Protein AF-A0A291P5M5-F1 (afdb_monomer)

Solvent-accessible surface area (backbone atoms only — not comparable to full-atom values): 8908 Å² total; per-residue (Å²): 121,66,69,64,53,51,53,52,51,51,52,51,51,50,51,52,51,50,51,52,52,51,52,50,51,52,51,53,52,54,52,47,52,54,51,52,51,53,51,52,53,50,48,55,53,48,54,50,51,52,49,53,52,50,51,59,46,49,58,48,50,55,52,48,50,55,52,51,52,49,50,52,50,52,54,54,50,52,52,48,50,51,52,53,51,52,56,50,56,65,68,58,72,82,69,77,78,84,81,73,83,82,87,75,93,73,96,69,92,68,74,79,72,70,80,79,72,72,75,54,78,82,76,26,94,82,27,90,64,59,86,62,74,88,82,76,80,83,81,80,78,86,86,127

Foldseek 3Di:
DVVVVVVVVVVVVVVVVCVVVVVVVVVVVVVVVVVVVVVVVVVVVVVVVVVVVVVVVVVVVVVVVVVVVVVVVVVVVVVVVVVVVVVVVVVPPPDDPPDDDDPDDDDDPPPPPDPDDLPPVCDHCPHPCNPPDPDDDDDDDDDD

Mean predicted aligned error: 20.29 Å

Radius of gyration: 45.56 Å; Cα contacts (8 Å, |Δi|>4): 8; chains: 1; bounding box: 76×46×141 Å

InterPro domains:
  IPR009386 Z-ring associated protein G-like [PF06295] (13-127)
  IPR009386 Z-ring associated protein G-like [PTHR39579] (6-128)

Sequence (144 aa):
MEESNINWVLAAACLLAGVGIGALGYHLLNAGARNAQKLRQRLAERDRQLTELRDGIGDRIERLDGLADSLARDGQALQRELADASADLGKGRSRRPELTPTSEAGKEEDEVAAPRDYADGNRGTLSEDFGLKSGETAPQPPRY

Structure (mmCIF, N/CA/C/O backbone):
data_AF-A0A291P5M5-F1
#
_entry.id   AF-A0A291P5M5-F1
#
loop_
_atom_site.group_PDB
_atom_site.id
_atom_site.type_symbol
_atom_site.label_atom_id
_atom_site.label_alt_id
_atom_site.label_comp_id
_atom_site.label_asym_id
_atom_site.label_entity_id
_atom_site.label_seq_id
_atom_site.pdbx_PDB_ins_code
_atom_site.Cartn_x
_atom_site.Cartn_y
_atom_site.Cartn_z
_atom_site.occupancy
_atom_site.B_iso_or_equiv
_atom_site.auth_seq_id
_atom_site.auth_comp_id
_atom_site.auth_asym_id
_atom_si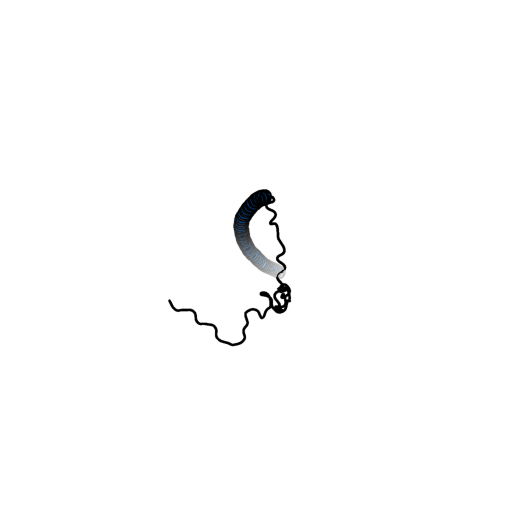te.auth_atom_id
_atom_site.pdbx_PDB_model_num
ATOM 1 N N . MET A 1 1 ? 43.866 3.424 -61.741 1.00 57.31 1 MET A N 1
ATOM 2 C CA . MET A 1 1 ? 43.499 2.214 -60.965 1.00 57.31 1 MET A CA 1
ATOM 3 C C . MET A 1 1 ? 43.321 2.486 -59.469 1.00 57.31 1 MET A C 1
ATOM 5 O O . MET A 1 1 ? 42.668 1.687 -58.816 1.00 57.31 1 MET A O 1
ATOM 9 N N . GLU A 1 2 ? 43.817 3.599 -58.916 1.00 64.69 2 GLU A N 1
ATOM 10 C CA . GLU A 1 2 ? 43.713 3.891 -57.473 1.00 64.69 2 GLU A CA 1
ATOM 11 C C . GLU A 1 2 ? 42.310 4.344 -57.016 1.00 64.69 2 GLU A C 1
ATOM 13 O O . GLU A 1 2 ? 41.859 3.951 -55.942 1.00 64.69 2 GLU A O 1
ATOM 18 N N . GLU A 1 3 ? 41.565 5.073 -57.855 1.00 71.88 3 GLU A N 1
ATOM 19 C CA . GLU A 1 3 ? 40.216 5.575 -57.524 1.00 71.88 3 GLU A CA 1
ATOM 20 C C . GLU A 1 3 ? 39.185 4.456 -57.282 1.00 71.88 3 GLU A C 1
ATOM 22 O O . GLU A 1 3 ? 38.347 4.552 -56.384 1.00 71.88 3 GLU A O 1
ATOM 27 N N . SER A 1 4 ? 39.276 3.350 -58.031 1.00 81.50 4 SER A N 1
ATOM 28 C CA . SER A 1 4 ? 38.386 2.190 -57.866 1.00 81.50 4 SER A CA 1
ATOM 29 C C . SER A 1 4 ? 38.610 1.470 -56.534 1.00 81.50 4 SER A C 1
ATOM 31 O O . SER A 1 4 ? 37.657 0.972 -55.935 1.00 81.50 4 SER A O 1
ATOM 33 N N . ASN A 1 5 ? 39.856 1.423 -56.059 1.00 85.19 5 ASN A N 1
ATOM 34 C CA . ASN A 1 5 ? 40.196 0.793 -54.786 1.00 85.19 5 ASN A CA 1
ATOM 35 C C . ASN A 1 5 ? 39.693 1.643 -53.616 1.00 85.19 5 ASN A C 1
ATOM 37 O O . ASN A 1 5 ? 39.120 1.109 -52.670 1.00 85.19 5 ASN A O 1
ATOM 41 N N . ILE A 1 6 ? 39.831 2.969 -53.714 1.00 91.19 6 ILE A N 1
ATOM 42 C CA . ILE A 1 6 ? 39.316 3.910 -52.714 1.00 91.19 6 ILE A CA 1
ATOM 43 C C . ILE A 1 6 ? 37.793 3.810 -52.595 1.00 91.19 6 ILE A C 1
ATOM 45 O O . ILE A 1 6 ? 37.286 3.713 -51.481 1.00 91.19 6 ILE A O 1
ATOM 49 N N . ASN A 1 7 ? 37.060 3.764 -53.711 1.00 90.94 7 ASN A N 1
ATOM 50 C CA . ASN A 1 7 ? 35.597 3.703 -53.669 1.00 90.94 7 ASN A CA 1
ATOM 51 C C . ASN A 1 7 ? 35.079 2.389 -53.052 1.00 90.94 7 ASN A C 1
ATOM 53 O O . ASN A 1 7 ? 34.144 2.398 -52.252 1.00 90.94 7 ASN A O 1
ATOM 57 N N . TRP A 1 8 ? 35.715 1.255 -53.367 1.00 92.00 8 TRP A N 1
ATOM 58 C CA . TRP A 1 8 ? 35.338 -0.036 -52.784 1.00 92.00 8 TRP A CA 1
ATOM 59 C C . TRP A 1 8 ? 35.689 -0.131 -51.292 1.00 92.00 8 TRP A C 1
ATOM 61 O O . TRP A 1 8 ? 34.886 -0.632 -50.505 1.00 92.00 8 TRP A O 1
ATOM 71 N N . VAL A 1 9 ? 36.835 0.419 -50.875 1.00 93.25 9 VAL A N 1
ATOM 72 C CA . VAL A 1 9 ? 37.202 0.525 -49.452 1.00 93.25 9 VAL A CA 1
ATOM 73 C C . VAL A 1 9 ? 36.222 1.427 -48.700 1.00 93.25 9 VAL A C 1
ATOM 75 O O . VAL A 1 9 ? 35.797 1.075 -47.601 1.00 93.25 9 VAL A O 1
ATOM 78 N N . LEU A 1 10 ? 35.802 2.549 -49.292 1.00 93.44 10 LEU A N 1
ATOM 79 C CA . LEU A 1 10 ? 34.810 3.442 -48.691 1.00 93.44 10 LEU A CA 1
ATOM 80 C C . LEU A 1 10 ? 33.447 2.746 -48.540 1.00 93.44 10 LEU A C 1
ATOM 82 O O . LEU A 1 10 ? 32.808 2.854 -47.493 1.00 93.44 10 LEU A O 1
ATOM 86 N N . ALA A 1 11 ? 33.032 1.977 -49.553 1.00 92.94 11 ALA A N 1
ATOM 87 C CA . ALA A 1 11 ? 31.813 1.174 -49.510 1.00 92.94 11 ALA A CA 1
ATOM 88 C C . ALA A 1 11 ? 31.875 0.097 -48.413 1.00 92.94 11 ALA A C 1
ATOM 90 O O . ALA A 1 11 ? 30.930 -0.045 -47.635 1.00 92.94 11 ALA A O 1
ATOM 91 N N . ALA A 1 12 ? 33.001 -0.614 -48.294 1.00 94.06 12 ALA A N 1
ATOM 92 C CA . ALA A 1 12 ? 33.212 -1.609 -47.246 1.00 94.06 12 ALA A CA 1
ATOM 93 C C . ALA A 1 12 ? 33.223 -0.979 -45.841 1.00 94.06 12 ALA A C 1
ATOM 95 O O . ALA A 1 12 ? 32.598 -1.511 -44.923 1.00 94.06 12 ALA A O 1
ATOM 96 N N . ALA A 1 13 ? 33.868 0.180 -45.677 1.00 95.25 13 ALA A N 1
ATOM 97 C CA . ALA A 1 13 ? 33.904 0.916 -44.416 1.00 95.25 13 ALA A CA 1
ATOM 98 C C . ALA A 1 13 ? 32.514 1.424 -44.002 1.00 95.25 13 ALA A C 1
ATOM 100 O O . ALA A 1 13 ? 32.135 1.297 -42.838 1.00 95.25 13 ALA A O 1
ATOM 101 N N . CYS A 1 14 ? 31.727 1.950 -44.946 1.00 94.75 14 CYS A N 1
ATOM 102 C CA . CYS A 1 14 ? 30.363 2.410 -44.688 1.00 94.75 14 CYS A CA 1
ATOM 103 C C . CYS A 1 14 ? 29.434 1.247 -44.310 1.00 94.75 14 CYS A C 1
ATOM 105 O O . CYS A 1 14 ? 28.645 1.367 -43.373 1.00 94.75 14 CYS A O 1
ATOM 107 N N . LEU A 1 15 ? 29.578 0.094 -44.971 1.00 93.88 15 LEU A N 1
ATOM 108 C CA . LEU A 1 15 ? 28.827 -1.115 -44.637 1.00 93.88 15 LEU A CA 1
ATOM 109 C C . LEU A 1 15 ? 29.169 -1.600 -43.222 1.00 93.88 15 LEU A C 1
ATOM 111 O O . LEU A 1 15 ? 28.266 -1.839 -42.422 1.00 93.88 15 LEU A O 1
ATOM 115 N N . LEU A 1 16 ? 30.458 -1.672 -42.875 1.00 95.62 16 LEU A N 1
ATOM 116 C CA . LEU A 1 16 ? 30.910 -2.036 -41.527 1.00 95.62 16 LEU A CA 1
ATOM 117 C C . LEU A 1 16 ? 30.399 -1.062 -40.459 1.00 95.62 16 LEU A C 1
ATOM 119 O O . LEU A 1 16 ? 29.893 -1.494 -39.421 1.00 95.62 16 LEU A O 1
ATOM 123 N N . ALA A 1 17 ? 30.483 0.242 -40.725 1.00 95.44 17 ALA A N 1
ATOM 124 C CA . ALA A 1 17 ? 29.971 1.271 -39.828 1.00 95.44 17 ALA A CA 1
ATOM 125 C C . ALA A 1 17 ? 28.450 1.152 -39.646 1.00 95.44 17 ALA A C 1
ATOM 127 O O . ALA A 1 17 ? 27.959 1.200 -38.519 1.00 95.44 17 ALA A O 1
ATOM 128 N N . GLY A 1 18 ? 27.704 0.925 -40.730 1.00 95.06 18 GLY A N 1
ATOM 129 C CA . GLY A 1 18 ? 26.257 0.728 -40.697 1.00 95.06 18 GLY A CA 1
ATOM 130 C C . GLY A 1 18 ? 25.845 -0.509 -39.899 1.00 95.06 18 GLY A C 1
ATOM 131 O O . GLY A 1 18 ? 24.929 -0.431 -39.082 1.00 95.06 18 GLY A O 1
ATOM 132 N N . VAL A 1 19 ? 26.554 -1.630 -40.061 1.00 94.88 19 VAL A N 1
ATOM 133 C CA . VAL A 1 19 ? 26.310 -2.855 -39.280 1.00 94.88 19 VAL A CA 1
ATOM 134 C C . VAL A 1 19 ? 26.597 -2.622 -37.797 1.00 94.88 19 VAL A C 1
ATOM 136 O O . VAL A 1 19 ? 25.788 -3.009 -36.954 1.00 94.88 19 VAL A O 1
ATOM 139 N N . GLY A 1 20 ? 27.701 -1.946 -37.468 1.00 93.69 20 GLY A N 1
ATOM 140 C CA . GLY A 1 20 ? 28.045 -1.615 -36.084 1.00 93.69 20 GLY A CA 1
ATOM 141 C C . GLY A 1 20 ? 26.994 -0.728 -35.414 1.00 93.69 20 GLY A C 1
ATOM 142 O O . GLY A 1 20 ? 26.510 -1.048 -34.327 1.00 93.69 20 GLY A O 1
ATOM 143 N N . ILE A 1 21 ? 26.585 0.351 -36.088 1.00 94.31 21 ILE A N 1
ATOM 144 C CA . ILE A 1 21 ? 25.562 1.282 -35.592 1.00 94.31 21 ILE A CA 1
ATOM 145 C C . ILE A 1 21 ? 24.200 0.587 -35.483 1.00 94.31 21 ILE A C 1
ATOM 147 O O . ILE A 1 21 ? 23.508 0.748 -34.477 1.00 94.31 21 ILE A O 1
ATOM 151 N N . GLY A 1 22 ? 23.823 -0.222 -36.475 1.00 92.25 22 GLY A N 1
ATOM 152 C CA . GLY A 1 22 ? 22.568 -0.971 -36.476 1.00 92.25 22 GLY A CA 1
ATOM 153 C C . GLY A 1 22 ? 22.487 -1.985 -35.333 1.00 92.25 22 GLY A C 1
ATOM 154 O O . GLY A 1 22 ? 21.476 -2.045 -34.630 1.00 92.25 22 GLY A O 1
ATOM 155 N N . ALA A 1 23 ? 23.566 -2.733 -35.089 1.00 94.50 23 ALA A N 1
ATOM 156 C CA . ALA A 1 23 ? 23.644 -3.689 -33.988 1.00 94.50 23 ALA A CA 1
ATOM 157 C C . ALA A 1 23 ? 23.578 -2.995 -32.619 1.00 94.50 23 ALA A C 1
ATOM 159 O O . ALA A 1 23 ? 22.845 -3.448 -31.735 1.00 94.50 23 ALA A O 1
ATOM 160 N N . LEU A 1 24 ? 24.283 -1.868 -32.453 1.00 90.00 24 LEU A N 1
ATOM 161 C CA . LEU A 1 24 ? 24.185 -1.055 -31.239 1.00 90.00 24 LEU A CA 1
ATOM 162 C C . LEU A 1 24 ? 22.755 -0.549 -31.029 1.00 90.00 24 LEU A C 1
ATOM 164 O O . LEU A 1 24 ? 22.199 -0.726 -29.947 1.00 90.00 24 LEU A O 1
ATOM 168 N N . GLY A 1 25 ? 22.136 0.026 -32.062 1.00 91.62 25 GLY A N 1
ATOM 169 C CA . GLY A 1 25 ? 20.761 0.519 -32.000 1.00 91.62 25 GLY A CA 1
ATOM 170 C C . GLY A 1 25 ? 19.781 -0.572 -31.569 1.00 91.62 25 GLY A C 1
ATOM 171 O O . GLY A 1 25 ? 19.017 -0.382 -30.622 1.00 91.62 25 GLY A O 1
ATOM 172 N N . TYR A 1 26 ? 19.862 -1.753 -32.185 1.00 91.56 26 TYR A N 1
ATOM 173 C CA . TYR A 1 26 ? 19.021 -2.891 -31.815 1.00 91.56 26 TYR A CA 1
ATOM 174 C C . TYR A 1 26 ? 19.251 -3.344 -30.367 1.00 91.56 26 TYR A C 1
ATOM 176 O O . TYR A 1 26 ? 18.292 -3.613 -29.643 1.00 91.56 26 TYR A O 1
ATOM 184 N N . HIS A 1 27 ? 20.505 -3.388 -29.908 1.00 88.62 27 HIS A N 1
ATOM 185 C CA . HIS A 1 27 ? 20.825 -3.787 -28.540 1.00 88.62 27 HIS A CA 1
ATOM 186 C C . HIS A 1 27 ? 20.260 -2.802 -27.504 1.00 88.62 27 HIS A C 1
ATOM 188 O O . HIS A 1 27 ? 19.684 -3.232 -26.502 1.00 88.62 27 HIS A O 1
ATOM 194 N N . LEU A 1 28 ? 20.360 -1.490 -27.754 1.00 86.31 28 LEU A N 1
ATOM 195 C CA . LEU A 1 28 ? 19.811 -0.462 -26.864 1.00 86.31 28 LEU A CA 1
ATOM 196 C C . LEU A 1 28 ? 18.278 -0.491 -26.833 1.00 86.31 28 LEU A C 1
ATOM 198 O O . LEU A 1 28 ? 17.693 -0.430 -25.751 1.00 86.31 28 LEU A O 1
ATOM 202 N N . LEU A 1 29 ? 17.621 -0.635 -27.987 1.00 86.75 29 LEU A N 1
ATOM 203 C CA . LEU A 1 29 ? 16.159 -0.728 -28.054 1.00 86.75 29 LEU A CA 1
ATOM 204 C C . LEU A 1 29 ? 15.642 -2.006 -27.378 1.00 86.75 29 LEU A C 1
ATOM 206 O O . LEU A 1 29 ? 14.678 -1.953 -26.613 1.00 86.75 29 LEU A O 1
ATOM 210 N N . ASN A 1 30 ? 16.304 -3.144 -27.595 1.00 85.69 30 ASN A N 1
ATOM 211 C CA . ASN A 1 30 ? 15.946 -4.415 -26.962 1.00 85.69 30 ASN A CA 1
ATOM 212 C C . ASN A 1 30 ? 16.165 -4.378 -25.436 1.00 85.69 30 ASN A C 1
ATOM 214 O O . ASN A 1 30 ? 15.333 -4.865 -24.666 1.00 85.69 30 ASN A O 1
ATOM 218 N N . ALA A 1 31 ? 17.248 -3.745 -24.970 1.00 79.56 31 ALA A N 1
ATOM 219 C CA . ALA A 1 31 ? 17.474 -3.501 -23.546 1.00 79.56 31 ALA A CA 1
ATOM 220 C C . ALA A 1 31 ? 16.412 -2.554 -22.955 1.00 79.56 31 ALA A C 1
ATOM 222 O O . ALA A 1 31 ? 15.875 -2.819 -21.876 1.00 79.56 31 ALA A O 1
ATOM 223 N N . GLY A 1 32 ? 16.053 -1.493 -23.683 1.00 80.69 32 GLY A N 1
ATOM 224 C CA . GLY A 1 32 ? 14.999 -0.551 -23.306 1.00 80.69 32 GLY A CA 1
ATOM 225 C C . GLY A 1 32 ? 13.627 -1.214 -23.169 1.00 80.69 32 GLY A C 1
ATOM 226 O O . GLY A 1 32 ? 12.951 -1.024 -22.157 1.00 80.69 32 GLY A O 1
ATOM 227 N N . ALA A 1 33 ? 13.238 -2.061 -24.125 1.00 81.19 33 ALA A N 1
ATOM 228 C CA . ALA A 1 33 ? 11.963 -2.779 -24.101 1.00 81.19 33 ALA A CA 1
ATOM 229 C C . ALA A 1 33 ? 11.836 -3.710 -22.880 1.00 81.19 33 ALA A C 1
ATOM 231 O O . ALA A 1 33 ? 10.812 -3.702 -22.190 1.00 81.19 33 ALA A O 1
ATOM 232 N N . ARG A 1 34 ? 12.903 -4.453 -22.553 1.00 79.25 34 ARG A N 1
ATOM 233 C CA . ARG A 1 34 ? 12.961 -5.315 -21.358 1.00 79.25 34 ARG A CA 1
ATOM 234 C C . ARG A 1 34 ? 12.852 -4.509 -20.065 1.00 79.25 34 ARG A C 1
ATOM 236 O O . ARG A 1 34 ? 12.176 -4.927 -19.126 1.00 79.25 34 ARG A O 1
ATOM 243 N N . ASN A 1 35 ? 13.490 -3.342 -20.010 1.00 81.69 35 ASN A N 1
ATOM 244 C CA . ASN A 1 35 ? 13.412 -2.454 -18.852 1.00 81.69 35 ASN A CA 1
ATOM 245 C C . ASN A 1 35 ? 12.012 -1.848 -18.687 1.00 81.69 35 ASN A C 1
ATOM 247 O O . ASN A 1 35 ? 11.507 -1.793 -17.567 1.00 81.69 35 ASN A O 1
ATOM 251 N N . ALA A 1 36 ? 11.344 -1.476 -19.781 1.00 82.31 36 ALA A N 1
ATOM 252 C CA . ALA A 1 36 ? 9.967 -0.986 -19.744 1.00 82.31 36 ALA A CA 1
ATOM 253 C C . ALA A 1 36 ? 8.982 -2.058 -19.245 1.00 82.31 36 ALA A C 1
ATOM 255 O O . ALA A 1 36 ? 8.091 -1.760 -18.450 1.00 82.31 36 ALA A O 1
ATOM 256 N N . GLN A 1 37 ? 9.158 -3.319 -19.654 1.00 83.62 37 GLN A N 1
ATOM 257 C CA . GLN A 1 37 ? 8.364 -4.436 -19.129 1.00 83.62 37 GLN A CA 1
ATOM 258 C C . GLN A 1 37 ? 8.592 -4.645 -17.626 1.00 83.62 37 GLN A C 1
ATOM 260 O O . GLN A 1 37 ? 7.623 -4.756 -16.876 1.00 83.62 37 GLN A O 1
ATOM 265 N N . LYS A 1 38 ? 9.850 -4.613 -17.164 1.00 83.12 38 LYS A N 1
ATOM 266 C CA . LYS A 1 38 ? 10.178 -4.685 -15.729 1.00 83.12 38 LYS A CA 1
ATOM 267 C C . LYS A 1 38 ? 9.573 -3.527 -14.934 1.00 83.12 38 LYS A C 1
ATOM 269 O O . LYS A 1 38 ? 9.118 -3.732 -13.813 1.00 83.12 38 LYS A O 1
ATOM 274 N N . LEU A 1 39 ? 9.550 -2.316 -15.494 1.00 81.69 39 LEU A N 1
ATOM 275 C CA . LEU A 1 39 ? 8.950 -1.157 -14.834 1.00 81.69 39 LEU A CA 1
ATOM 276 C C . LEU A 1 39 ? 7.432 -1.319 -14.685 1.00 81.69 39 LEU A C 1
ATOM 278 O O . LEU A 1 39 ? 6.905 -1.076 -13.606 1.00 81.69 39 LEU A O 1
ATOM 282 N N . ARG A 1 40 ? 6.744 -1.813 -15.722 1.00 84.25 40 ARG A N 1
ATOM 283 C CA . ARG A 1 40 ? 5.308 -2.139 -15.648 1.00 84.25 40 ARG A CA 1
ATOM 284 C C . ARG A 1 40 ? 5.009 -3.221 -14.614 1.00 84.25 40 ARG A C 1
ATOM 286 O O . ARG A 1 40 ? 4.057 -3.079 -13.860 1.00 84.25 40 ARG A O 1
ATOM 293 N N . GLN A 1 41 ? 5.840 -4.262 -14.538 1.00 86.94 41 GLN A N 1
ATOM 294 C CA . GLN A 1 41 ? 5.715 -5.289 -13.497 1.00 86.94 41 GLN A CA 1
ATOM 295 C C . GLN A 1 41 ? 5.869 -4.692 -12.095 1.00 86.94 41 GLN A C 1
ATOM 297 O O . GLN A 1 41 ? 5.086 -5.003 -11.206 1.00 86.94 41 GLN A O 1
ATOM 302 N N . ARG A 1 42 ? 6.843 -3.793 -11.900 1.00 85.56 42 ARG A N 1
ATOM 303 C CA . ARG A 1 42 ? 7.030 -3.098 -10.620 1.00 85.56 42 ARG A CA 1
ATOM 304 C C . ARG A 1 42 ? 5.853 -2.192 -10.267 1.00 85.56 42 ARG A C 1
ATOM 306 O O . ARG A 1 42 ? 5.519 -2.119 -9.093 1.00 85.56 42 ARG A O 1
ATOM 313 N N . LEU A 1 43 ? 5.243 -1.521 -11.244 1.00 84.81 43 LEU A N 1
ATOM 314 C CA . LEU A 1 43 ? 4.038 -0.718 -11.018 1.00 84.81 43 LEU A CA 1
ATOM 315 C C . LEU A 1 43 ? 2.864 -1.597 -10.585 1.00 84.81 43 LEU A C 1
ATOM 317 O O . LEU A 1 43 ? 2.282 -1.332 -9.545 1.00 84.81 43 LEU A O 1
ATOM 321 N N . ALA A 1 44 ? 2.609 -2.699 -11.294 1.00 86.06 44 ALA A N 1
ATOM 322 C CA . ALA A 1 44 ? 1.551 -3.638 -10.922 1.00 86.06 44 ALA A CA 1
ATOM 323 C C . ALA A 1 44 ? 1.754 -4.223 -9.510 1.00 86.06 44 ALA A C 1
ATOM 325 O O . ALA A 1 44 ? 0.806 -4.351 -8.740 1.00 86.06 44 ALA A O 1
ATOM 326 N N . GLU A 1 45 ? 3.001 -4.534 -9.147 1.00 87.50 45 GLU A N 1
ATOM 327 C CA . GLU A 1 45 ? 3.348 -5.006 -7.804 1.00 87.50 45 GLU A CA 1
ATOM 328 C C . GLU A 1 45 ? 3.143 -3.916 -6.737 1.00 87.50 45 GLU A C 1
ATOM 330 O O . GLU A 1 45 ? 2.625 -4.187 -5.657 1.00 87.50 45 GLU A O 1
ATOM 335 N N . ARG A 1 46 ? 3.501 -2.659 -7.032 1.00 84.44 46 ARG A N 1
ATOM 336 C CA . ARG A 1 46 ? 3.255 -1.527 -6.124 1.00 84.44 46 ARG A CA 1
ATOM 337 C C . ARG A 1 46 ? 1.765 -1.246 -5.946 1.00 84.44 46 ARG A C 1
ATOM 339 O O . ARG A 1 46 ? 1.339 -1.037 -4.815 1.00 84.44 46 ARG A O 1
ATOM 346 N N . ASP A 1 47 ? 0.980 -1.293 -7.016 1.00 86.81 47 ASP A N 1
ATOM 347 C CA . ASP A 1 47 ? -0.471 -1.084 -6.961 1.00 86.81 47 ASP A CA 1
ATOM 348 C C . ASP A 1 47 ? -1.160 -2.156 -6.109 1.00 86.81 47 ASP A C 1
ATOM 350 O O . ASP A 1 47 ? -2.073 -1.863 -5.327 1.00 86.81 47 ASP A O 1
ATOM 354 N N . ARG A 1 48 ? -0.673 -3.400 -6.197 1.00 88.44 48 ARG A N 1
ATOM 355 C CA . ARG A 1 48 ? -1.124 -4.493 -5.333 1.00 88.44 48 ARG A CA 1
ATOM 356 C C . ARG A 1 48 ? -0.802 -4.214 -3.864 1.00 88.44 48 ARG A C 1
ATOM 358 O O . ARG A 1 48 ? -1.687 -4.334 -3.024 1.00 88.44 48 ARG A O 1
ATOM 365 N N . GLN A 1 49 ? 0.420 -3.778 -3.566 1.00 87.69 49 GLN A N 1
ATOM 366 C CA . GLN A 1 49 ? 0.840 -3.449 -2.198 1.00 87.69 49 GLN A CA 1
ATOM 367 C C . GLN A 1 49 ? 0.063 -2.263 -1.609 1.00 87.69 49 GLN A C 1
ATOM 369 O O . GLN A 1 49 ? -0.278 -2.277 -0.429 1.00 87.69 49 GLN A O 1
ATOM 374 N N . LEU A 1 50 ? -0.263 -1.251 -2.420 1.00 88.75 50 LEU A N 1
ATOM 375 C CA . LEU A 1 50 ? -1.106 -0.130 -1.992 1.00 88.75 50 LEU A CA 1
ATOM 376 C C . LEU A 1 50 ? -2.536 -0.574 -1.681 1.00 88.75 50 LEU A C 1
ATOM 378 O O . LEU A 1 50 ? -3.130 -0.098 -0.716 1.00 88.75 50 LEU A O 1
ATOM 382 N N . THR A 1 51 ? -3.075 -1.490 -2.482 1.00 89.44 51 THR A N 1
ATOM 383 C CA . THR A 1 51 ? -4.400 -2.077 -2.253 1.00 89.44 51 THR A CA 1
ATOM 384 C C . THR A 1 51 ? -4.427 -2.858 -0.946 1.00 89.44 51 THR A C 1
ATOM 386 O O . THR A 1 51 ? -5.287 -2.603 -0.115 1.00 89.44 51 THR A O 1
ATOM 389 N N . GLU A 1 52 ? -3.437 -3.714 -0.712 1.00 91.19 52 GLU A N 1
ATOM 390 C CA . GLU A 1 52 ? -3.336 -4.492 0.524 1.00 91.19 52 GLU A CA 1
ATOM 391 C C . GLU A 1 52 ? -3.160 -3.602 1.767 1.00 91.19 52 GLU A C 1
ATOM 393 O O . GLU A 1 52 ? -3.812 -3.816 2.789 1.00 91.19 52 GLU A O 1
ATOM 398 N N . LEU A 1 53 ? -2.339 -2.546 1.677 1.00 89.12 53 LEU A N 1
ATOM 399 C CA . LEU A 1 53 ? -2.178 -1.588 2.772 1.00 89.12 53 LEU A CA 1
ATOM 400 C C . LEU A 1 53 ? -3.477 -0.829 3.063 1.00 89.12 53 LEU A C 1
ATOM 402 O O . LEU A 1 53 ? -3.829 -0.648 4.230 1.00 89.12 53 LEU A O 1
ATOM 406 N N . ARG A 1 54 ? -4.179 -0.380 2.017 1.00 91.56 54 ARG A N 1
ATOM 407 C CA . ARG A 1 54 ? -5.470 0.306 2.139 1.00 91.56 54 ARG A CA 1
ATOM 408 C C . ARG A 1 54 ?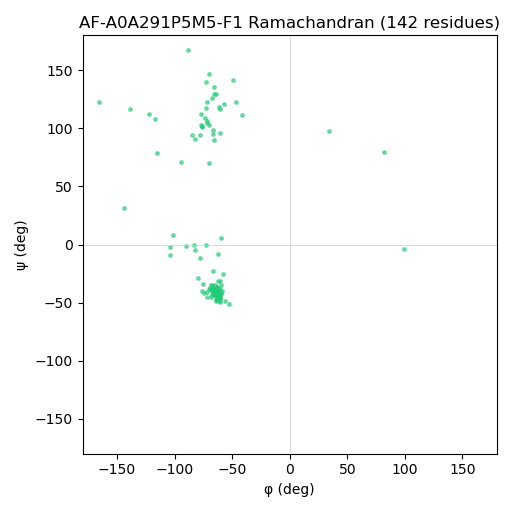 -6.502 -0.603 2.798 1.00 91.56 54 ARG A C 1
ATOM 410 O O . ARG A 1 54 ? -7.169 -0.159 3.727 1.00 91.56 54 ARG A O 1
ATOM 417 N N . ASP A 1 55 ? -6.598 -1.852 2.360 1.00 91.94 55 ASP A N 1
ATOM 418 C CA . ASP A 1 55 ? -7.559 -2.811 2.901 1.00 91.94 55 ASP A CA 1
ATOM 419 C C . ASP A 1 55 ? -7.245 -3.097 4.385 1.00 91.94 55 ASP A C 1
ATOM 421 O O . ASP A 1 55 ? -8.116 -2.965 5.241 1.00 91.94 55 ASP A O 1
ATOM 425 N N . GLY A 1 56 ? -5.970 -3.300 4.742 1.00 91.94 56 GLY A N 1
ATOM 426 C CA . GLY A 1 56 ? -5.564 -3.468 6.142 1.00 91.94 56 GLY A CA 1
ATOM 427 C C . GLY A 1 56 ? -5.742 -2.217 7.021 1.00 91.94 56 GLY A C 1
ATOM 428 O O . GLY A 1 56 ? -5.819 -2.322 8.248 1.00 91.94 56 GLY A O 1
ATOM 429 N N . ILE A 1 57 ? -5.776 -1.011 6.441 1.00 93.50 57 ILE A N 1
ATOM 430 C CA . ILE A 1 57 ? -6.185 0.214 7.151 1.00 93.50 57 ILE A CA 1
ATOM 431 C C . ILE A 1 57 ? -7.704 0.227 7.349 1.00 93.50 57 ILE A C 1
ATOM 433 O O . ILE A 1 57 ? -8.138 0.547 8.452 1.00 93.50 57 ILE A O 1
ATOM 437 N N . GLY A 1 58 ? -8.488 -0.172 6.344 1.00 93.38 58 GLY A N 1
ATOM 438 C CA . GLY A 1 58 ? -9.942 -0.332 6.451 1.00 93.38 58 GLY A CA 1
ATOM 439 C C . GLY A 1 58 ? -10.336 -1.227 7.625 1.00 93.38 58 GLY A C 1
ATOM 440 O O . GLY A 1 58 ? -11.054 -0.780 8.515 1.00 93.38 58 GLY A O 1
ATOM 441 N N . ASP A 1 59 ? -9.731 -2.412 7.724 1.00 93.25 59 ASP A N 1
ATOM 442 C CA . ASP A 1 59 ? -9.973 -3.352 8.828 1.00 93.25 59 ASP A CA 1
ATOM 443 C C . ASP A 1 59 ? -9.604 -2.778 10.206 1.00 93.25 59 ASP A C 1
ATOM 445 O O . ASP A 1 59 ? -10.139 -3.184 11.241 1.00 93.25 59 ASP A O 1
ATOM 449 N N . ARG A 1 60 ? -8.601 -1.892 10.265 1.00 93.31 60 ARG A N 1
ATOM 450 C CA . ARG A 1 60 ? -8.213 -1.214 11.511 1.00 93.31 60 ARG A CA 1
ATOM 451 C C . ARG A 1 60 ? -9.201 -0.113 11.864 1.00 93.31 60 ARG A C 1
ATOM 453 O O . ARG A 1 60 ? -9.527 0.010 13.036 1.00 93.31 60 ARG A O 1
ATOM 460 N N . ILE A 1 61 ? -9.681 0.645 10.883 1.00 95.81 61 ILE A N 1
ATOM 461 C CA . ILE A 1 61 ? -10.698 1.680 11.088 1.00 95.81 61 ILE A CA 1
ATOM 462 C C . ILE A 1 61 ? -12.007 1.046 11.552 1.00 95.81 61 ILE A C 1
ATOM 464 O O . ILE A 1 61 ? -12.582 1.529 12.516 1.00 95.81 61 ILE A O 1
ATOM 468 N N . GLU A 1 62 ? -12.429 -0.071 10.962 1.00 95.19 62 GLU A N 1
ATOM 469 C CA . GLU A 1 62 ? -13.644 -0.777 11.382 1.00 95.19 62 GLU A CA 1
ATOM 470 C C . GLU A 1 62 ? -13.532 -1.319 12.815 1.00 95.19 62 GLU A C 1
ATOM 472 O O . GLU A 1 62 ? -14.442 -1.169 13.629 1.00 95.19 62 GLU A O 1
ATOM 477 N N . ARG A 1 63 ? -12.367 -1.869 13.181 1.00 94.38 63 ARG A N 1
ATOM 478 C CA . ARG A 1 63 ? -12.095 -2.265 14.571 1.00 94.38 63 ARG A CA 1
ATOM 479 C C . ARG A 1 63 ? -12.090 -1.076 15.531 1.00 94.38 63 ARG A C 1
ATOM 481 O O . ARG A 1 63 ? -12.598 -1.201 16.642 1.00 94.38 63 ARG A O 1
ATOM 488 N N . LEU A 1 64 ? -11.511 0.055 15.126 1.00 95.19 64 LEU A N 1
ATOM 489 C CA . LEU A 1 64 ? -11.499 1.278 15.931 1.00 95.19 64 LEU A CA 1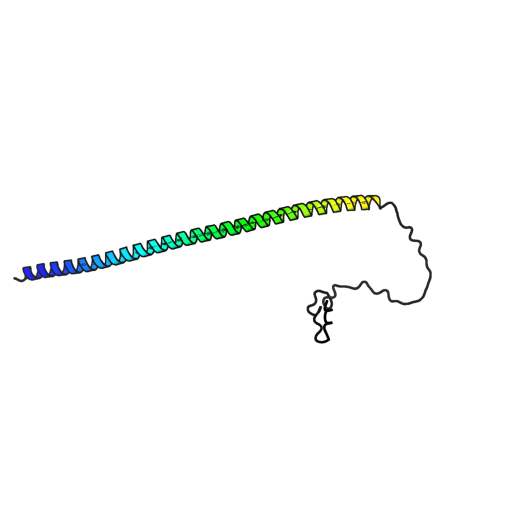
ATOM 490 C C . LEU A 1 64 ? -12.903 1.861 16.097 1.00 95.19 64 LEU A C 1
ATOM 492 O O . LEU A 1 64 ? -13.217 2.322 17.187 1.00 95.19 64 LEU A O 1
ATOM 496 N N . ASP A 1 65 ? -13.741 1.798 15.066 1.00 95.44 65 ASP A N 1
ATOM 497 C CA . ASP A 1 65 ? -15.138 2.227 15.125 1.00 95.44 65 ASP A CA 1
ATOM 498 C C . ASP A 1 65 ? -15.931 1.375 16.125 1.00 95.44 65 ASP A C 1
ATOM 500 O O . ASP A 1 65 ? -16.585 1.906 17.019 1.00 95.44 65 ASP A O 1
ATOM 504 N N . GLY A 1 66 ? -15.755 0.049 16.085 1.00 94.81 66 GLY A N 1
ATOM 505 C CA . GLY A 1 66 ? -16.355 -0.856 17.069 1.00 94.81 66 GLY A CA 1
ATOM 506 C C . GLY A 1 66 ? -15.915 -0.573 18.512 1.00 94.81 66 GLY A C 1
ATOM 507 O O . GLY A 1 66 ? -16.745 -0.580 19.422 1.00 94.81 66 GLY A O 1
ATOM 508 N N . LEU A 1 67 ? -14.626 -0.285 18.727 1.00 96.62 67 LEU A N 1
ATOM 509 C CA . LEU A 1 67 ? -14.094 0.094 20.044 1.00 96.62 67 LEU A CA 1
ATOM 510 C C . LEU A 1 67 ? -14.584 1.476 20.501 1.00 96.62 67 LEU A C 1
ATOM 512 O O . LEU A 1 67 ? -14.836 1.685 21.688 1.00 96.62 67 LEU A O 1
ATOM 516 N N . ALA A 1 68 ? -14.717 2.429 19.578 1.00 96.50 68 ALA A N 1
ATOM 517 C CA . ALA A 1 68 ? -15.248 3.754 19.871 1.00 96.50 68 ALA A CA 1
ATOM 518 C C . ALA A 1 68 ? -16.724 3.673 20.278 1.00 96.50 68 ALA A C 1
ATOM 520 O O . ALA A 1 68 ? -17.128 4.305 21.255 1.00 96.50 68 ALA A O 1
ATOM 521 N N . ASP A 1 69 ? -17.511 2.850 19.585 1.00 96.81 69 ASP A N 1
ATOM 522 C CA . ASP A 1 69 ? -18.918 2.633 19.904 1.00 96.81 69 ASP A CA 1
ATOM 523 C C . ASP A 1 69 ? -19.102 1.907 21.247 1.00 96.81 69 ASP A C 1
ATOM 525 O O . ASP A 1 69 ? -19.972 2.282 22.038 1.00 96.81 69 ASP A O 1
ATOM 529 N N . SER A 1 70 ? -18.254 0.923 21.576 1.00 96.06 70 SER A N 1
ATOM 530 C CA . SER A 1 70 ? -18.281 0.309 22.912 1.00 96.06 70 SER A CA 1
ATOM 531 C C . SER A 1 70 ? -17.915 1.313 24.004 1.00 96.06 70 SER A C 1
ATOM 533 O O . SER A 1 70 ? -18.626 1.409 24.998 1.00 96.06 70 SER A O 1
ATOM 535 N N . LEU A 1 71 ? -16.874 2.126 23.795 1.00 97.25 71 LEU A N 1
ATOM 536 C CA . LEU A 1 71 ? -16.468 3.150 24.759 1.00 97.25 71 LEU A CA 1
ATOM 537 C C . LEU A 1 71 ? -17.567 4.203 24.972 1.00 97.25 71 LEU A C 1
ATOM 539 O O . LEU A 1 71 ? -17.802 4.638 26.099 1.00 97.25 71 LEU A O 1
ATOM 543 N N . ALA A 1 72 ? -18.267 4.600 23.907 1.00 96.12 72 ALA A N 1
ATOM 544 C CA . ALA A 1 72 ? -19.401 5.513 23.999 1.00 96.12 72 ALA A CA 1
ATOM 545 C C . ALA A 1 72 ? -20.556 4.906 24.813 1.00 96.12 72 ALA A C 1
ATOM 547 O O . ALA A 1 72 ? -21.143 5.588 25.658 1.00 96.12 72 ALA A O 1
ATOM 548 N N . ARG A 1 73 ? -20.860 3.620 24.596 1.00 96.31 73 ARG A N 1
ATOM 549 C CA . ARG A 1 73 ? -21.869 2.881 25.369 1.00 96.31 73 ARG A CA 1
ATOM 550 C C . ARG A 1 73 ? -21.484 2.758 26.844 1.00 96.31 73 ARG A C 1
ATOM 552 O O . ARG A 1 73 ? -22.320 3.046 27.702 1.00 96.31 73 ARG A O 1
ATOM 559 N N . ASP A 1 74 ? -20.234 2.417 27.137 1.00 96.25 74 ASP A N 1
ATOM 560 C CA . ASP A 1 74 ? -19.716 2.303 28.504 1.00 96.25 74 ASP A CA 1
ATOM 561 C C . ASP A 1 74 ? -19.752 3.657 29.226 1.00 96.25 74 ASP A C 1
ATOM 563 O O . ASP A 1 74 ? -20.208 3.748 30.368 1.00 96.25 74 ASP A O 1
ATOM 567 N N . GLY A 1 75 ? -19.373 4.739 28.538 1.00 96.62 75 GLY A N 1
ATOM 568 C CA . GLY A 1 75 ? -19.476 6.101 29.063 1.00 96.62 75 GLY A CA 1
ATOM 569 C C . GLY A 1 75 ? -20.915 6.495 29.41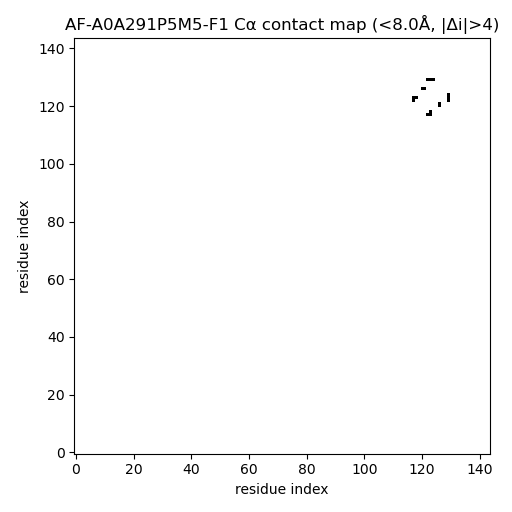3 1.00 96.62 75 GLY A C 1
ATOM 570 O O . GLY A 1 75 ? -21.164 7.055 30.482 1.00 96.62 75 GLY A O 1
ATOM 571 N N . GLN A 1 76 ? -21.886 6.153 28.558 1.00 95.75 76 GLN A N 1
ATOM 572 C CA . GLN A 1 76 ? -23.305 6.385 28.848 1.00 95.75 76 GLN A CA 1
ATOM 573 C C . GLN A 1 76 ? -23.809 5.554 30.033 1.00 95.75 76 GLN A C 1
ATOM 575 O O . GLN A 1 76 ? 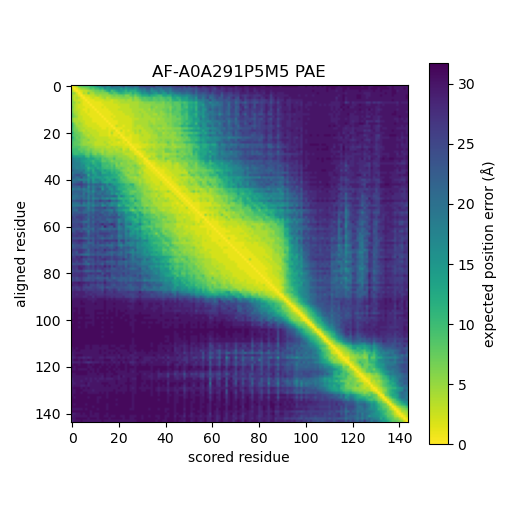-24.604 6.056 30.829 1.00 95.75 76 GLN A O 1
ATOM 580 N N . ALA A 1 77 ? -23.377 4.297 30.154 1.00 94.94 77 ALA A N 1
ATOM 581 C CA . ALA A 1 77 ? -23.751 3.433 31.270 1.00 94.94 77 ALA A CA 1
ATOM 582 C C . ALA A 1 77 ? -23.235 3.994 32.603 1.00 94.94 77 ALA A C 1
ATOM 584 O O . ALA A 1 77 ? -24.012 4.153 33.543 1.00 94.94 77 ALA A O 1
ATOM 585 N N . LEU A 1 78 ? -21.966 4.401 32.643 1.00 96.00 78 LEU A N 1
ATOM 586 C CA . LEU A 1 78 ? -21.333 4.986 33.824 1.00 96.00 78 LEU A CA 1
ATOM 587 C C . LEU A 1 78 ? -22.000 6.312 34.219 1.00 96.00 78 LEU A C 1
ATOM 589 O O . LEU A 1 78 ? -22.236 6.576 35.397 1.00 96.00 78 LEU A O 1
ATOM 593 N N . GLN A 1 79 ? -22.396 7.126 33.237 1.00 94.06 79 GLN A N 1
ATOM 594 C CA . GLN A 1 79 ? -23.145 8.354 33.501 1.00 94.06 79 GLN A CA 1
ATOM 595 C C . GLN A 1 79 ? -24.536 8.090 34.103 1.00 94.06 79 GLN A C 1
ATOM 597 O O . GLN A 1 79 ? -24.980 8.864 34.953 1.00 94.06 79 GLN A O 1
ATOM 602 N N . ARG A 1 80 ? -25.216 7.004 33.709 1.00 93.56 80 ARG A N 1
ATOM 603 C CA . ARG A 1 80 ? -26.488 6.587 34.329 1.00 93.56 80 ARG A CA 1
ATOM 604 C C . ARG A 1 80 ? -26.278 6.107 35.760 1.00 93.56 80 ARG A C 1
ATOM 606 O O . ARG A 1 80 ? -26.998 6.550 36.644 1.00 93.56 80 ARG A O 1
ATOM 613 N N . GLU A 1 81 ? -25.263 5.281 35.995 1.00 93.12 81 GLU A N 1
ATOM 614 C CA . GLU A 1 81 ? -24.940 4.777 37.333 1.00 93.12 81 GLU A CA 1
ATOM 615 C C . GLU A 1 81 ? -24.575 5.912 38.298 1.00 93.12 81 GLU A C 1
ATOM 617 O O . GLU A 1 81 ? -25.060 5.948 39.426 1.00 93.12 81 GLU A O 1
ATOM 622 N N . LEU A 1 82 ? -23.798 6.901 37.844 1.00 92.25 82 LEU A N 1
ATOM 623 C CA . LEU A 1 82 ? -23.509 8.104 38.628 1.00 92.25 82 LEU A CA 1
ATOM 624 C C . LEU A 1 82 ? -24.772 8.917 38.932 1.00 92.25 82 LEU A C 1
ATOM 626 O O . LEU A 1 82 ? -24.929 9.405 40.053 1.00 92.25 82 LEU A O 1
ATOM 630 N N . ALA A 1 83 ? -25.673 9.073 37.958 1.00 91.25 83 ALA A N 1
ATOM 631 C CA . ALA A 1 83 ? -26.943 9.759 38.177 1.00 91.25 83 ALA A CA 1
ATOM 632 C C . ALA A 1 83 ? -27.800 9.022 39.222 1.00 91.25 83 ALA A C 1
ATOM 634 O O . ALA A 1 83 ? -28.277 9.657 40.165 1.00 91.25 83 ALA A O 1
ATOM 635 N N . ASP A 1 84 ? -27.912 7.697 39.121 1.00 90.88 84 ASP A N 1
ATOM 636 C CA . ASP A 1 84 ? -28.654 6.857 40.065 1.00 90.88 84 ASP A CA 1
ATOM 637 C C . ASP A 1 84 ? -28.033 6.884 41.470 1.00 90.88 84 ASP A C 1
ATOM 639 O O . ASP A 1 84 ? -28.737 7.134 42.453 1.00 90.88 84 ASP A O 1
ATOM 643 N N . ALA A 1 85 ? -26.710 6.729 41.579 1.00 87.94 85 ALA A N 1
ATOM 644 C CA . ALA A 1 85 ? -25.984 6.810 42.845 1.00 87.94 85 ALA A CA 1
ATOM 645 C C . ALA A 1 85 ? -26.122 8.196 43.497 1.00 87.94 85 ALA A C 1
ATOM 647 O O . ALA A 1 85 ? -26.321 8.305 44.708 1.00 87.94 85 ALA A O 1
ATOM 648 N N . SER A 1 86 ? -26.073 9.273 42.704 1.00 86.31 86 SER A N 1
ATOM 649 C CA . SER A 1 86 ? -26.289 10.634 43.209 1.00 86.31 86 SER A CA 1
ATOM 650 C C . SER A 1 86 ?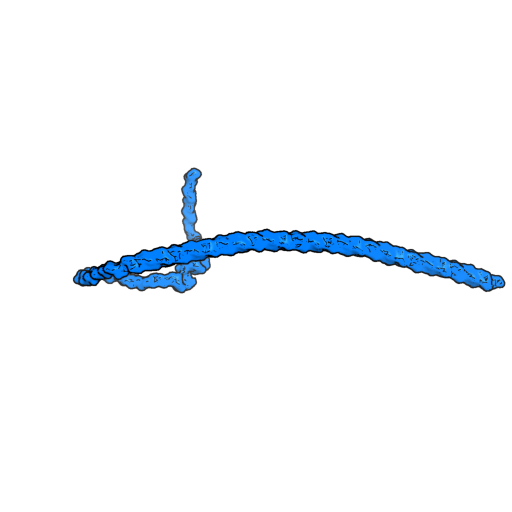 -27.712 10.835 43.745 1.00 86.31 86 SER A C 1
ATOM 652 O O . SER A 1 86 ? -27.900 11.458 44.795 1.00 86.31 86 SER A O 1
ATOM 654 N N . ALA A 1 87 ? -28.714 10.261 43.072 1.00 84.19 87 ALA A N 1
ATOM 655 C CA . ALA A 1 87 ? -30.105 10.316 43.499 1.00 84.19 87 ALA A CA 1
ATOM 656 C C . ALA A 1 87 ? -30.343 9.503 44.781 1.00 84.19 87 ALA A C 1
ATOM 658 O O . ALA A 1 87 ? -31.150 9.913 45.617 1.00 84.19 87 ALA A O 1
ATOM 659 N N . ASP A 1 88 ? -29.644 8.380 44.960 1.00 83.31 88 ASP A N 1
ATOM 660 C CA . ASP A 1 88 ? -29.720 7.558 46.171 1.00 83.31 88 ASP A CA 1
ATOM 661 C C . ASP A 1 88 ? -29.034 8.226 47.375 1.00 83.31 88 ASP A C 1
ATOM 663 O O . ASP A 1 88 ? -29.629 8.377 48.446 1.00 83.31 88 ASP A O 1
ATOM 667 N N . LEU A 1 89 ? -27.830 8.774 47.179 1.00 79.56 89 LEU A N 1
ATOM 668 C CA . LEU A 1 89 ? -27.124 9.553 48.205 1.00 79.56 89 LEU A CA 1
ATOM 669 C C . LEU A 1 89 ? -27.922 10.790 48.651 1.00 79.56 89 LEU A C 1
ATOM 671 O O . LEU A 1 89 ? -27.912 11.144 49.834 1.00 79.56 89 LEU A O 1
ATOM 675 N N . GLY A 1 90 ? -28.659 11.426 47.734 1.00 70.31 90 GLY A N 1
ATOM 676 C CA . GLY A 1 90 ? -29.578 12.523 48.048 1.00 70.31 90 GLY A CA 1
ATOM 677 C C . GLY A 1 90 ? -30.726 12.115 48.982 1.00 70.31 90 GLY A C 1
ATOM 678 O O . GLY A 1 90 ? -31.155 12.919 49.811 1.00 70.31 90 GLY A O 1
ATOM 679 N N . LYS A 1 91 ? -31.182 10.858 48.916 1.00 66.69 91 LYS A N 1
ATOM 680 C CA . LYS A 1 91 ? -32.238 10.311 49.787 1.00 66.69 91 LYS A CA 1
ATOM 681 C C . LYS A 1 91 ? -31.710 9.925 51.176 1.00 66.69 91 LYS A C 1
ATOM 683 O O . LYS A 1 91 ? -32.447 10.018 52.156 1.00 66.69 91 LYS A O 1
ATOM 688 N N . GLY A 1 92 ? -30.432 9.551 51.289 1.00 57.19 92 GLY A N 1
ATOM 689 C CA . GLY A 1 92 ? -29.795 9.107 52.539 1.00 57.19 92 GLY A CA 1
ATOM 690 C C . GLY A 1 92 ? -29.392 10.211 53.532 1.00 57.19 92 GLY A C 1
ATOM 691 O O . GLY A 1 92 ? -29.081 9.916 54.687 1.00 57.19 92 GLY A O 1
ATOM 692 N N . ARG A 1 93 ? -29.417 11.497 53.147 1.00 54.03 93 ARG A N 1
ATOM 693 C CA . ARG A 1 93 ? -28.894 12.603 53.983 1.00 54.03 93 ARG A CA 1
ATOM 694 C C . ARG A 1 93 ? -29.748 12.968 55.216 1.00 54.03 93 ARG A C 1
ATOM 696 O O . ARG A 1 93 ? -29.335 13.818 55.999 1.00 54.03 93 ARG A O 1
ATOM 703 N N . SER A 1 94 ? -30.882 12.310 55.469 1.00 51.97 94 SER A N 1
ATOM 704 C CA . SER A 1 94 ? -31.718 12.623 56.644 1.00 51.97 94 SER A CA 1
ATOM 705 C C . SER A 1 94 ? -31.400 11.830 57.922 1.00 51.97 94 SER A C 1
ATOM 707 O O . SER A 1 94 ? -32.038 12.080 58.944 1.00 51.97 94 SER A O 1
ATOM 709 N N . ARG A 1 95 ? -30.437 10.897 57.931 1.00 53.91 95 ARG A N 1
ATOM 710 C CA . ARG A 1 95 ? -30.128 1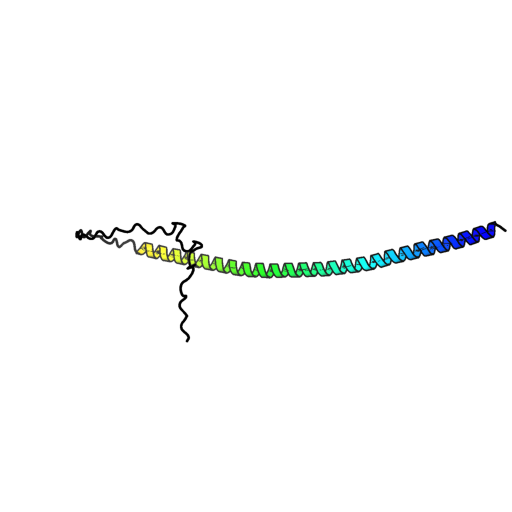0.111 59.141 1.00 53.91 95 ARG A CA 1
ATOM 711 C C . ARG A 1 95 ? -28.725 10.411 59.657 1.00 53.91 95 ARG A C 1
ATOM 713 O O . ARG A 1 95 ? -27.782 9.665 59.428 1.00 53.91 95 ARG A O 1
ATOM 720 N N . ARG A 1 96 ? -28.599 11.541 60.355 1.00 53.88 96 ARG A N 1
ATOM 721 C CA . ARG A 1 96 ? -27.428 11.864 61.179 1.00 53.88 96 ARG A CA 1
ATOM 722 C C . ARG A 1 96 ? -27.322 10.784 62.272 1.00 53.88 96 ARG A C 1
ATOM 724 O O . ARG A 1 96 ? -28.275 10.656 63.039 1.00 53.88 96 ARG A O 1
ATOM 731 N N . PRO A 1 97 ? -26.245 9.984 62.349 1.00 54.59 97 PRO A N 1
ATOM 732 C CA . PRO A 1 97 ? -26.030 9.122 63.500 1.00 54.59 97 PRO A CA 1
ATOM 733 C C . PRO A 1 97 ? -25.612 10.034 64.653 1.00 54.59 97 PRO A C 1
ATOM 735 O O . PRO A 1 97 ? -24.607 10.740 64.552 1.00 54.59 97 PRO A O 1
ATOM 738 N N . GLU A 1 98 ? -26.403 10.080 65.721 1.00 53.59 98 GLU A N 1
ATOM 739 C CA . GLU A 1 98 ? -25.959 10.683 66.976 1.00 53.59 98 GLU A CA 1
ATOM 740 C C . GLU A 1 98 ? -24.826 9.817 67.534 1.00 53.59 98 GLU A C 1
ATOM 742 O O . GLU A 1 98 ? -25.046 8.748 68.094 1.00 53.59 98 GLU A O 1
ATOM 747 N N . LEU A 1 99 ? -23.587 10.250 67.300 1.00 54.34 99 LEU A N 1
ATOM 748 C CA . LEU A 1 99 ? -22.401 9.658 67.903 1.00 54.34 99 LEU A CA 1
ATOM 749 C C . LEU A 1 99 ? -22.304 10.169 69.343 1.00 54.34 99 LEU A C 1
ATOM 751 O O . LEU A 1 99 ? -21.783 11.254 69.597 1.00 54.34 99 LEU A O 1
ATOM 755 N N . THR A 1 100 ? -22.840 9.398 70.286 1.00 48.38 100 THR A N 1
ATOM 756 C CA . THR A 1 100 ? -22.594 9.577 71.721 1.00 48.38 100 THR A CA 1
ATOM 757 C C . THR A 1 100 ? -21.160 9.146 72.052 1.00 48.38 100 THR A C 1
ATOM 759 O O . THR A 1 100 ? -20.811 7.994 71.780 1.00 48.38 100 THR A O 1
ATOM 762 N N . PRO A 1 101 ? -20.315 10.014 72.637 1.00 49.03 101 PRO A N 1
ATOM 763 C CA . PRO A 1 101 ? -18.974 9.627 73.048 1.00 49.03 101 PRO A CA 1
ATOM 764 C C . PRO A 1 101 ? -19.049 8.819 74.351 1.00 49.03 101 PRO A C 1
ATOM 766 O O . PRO A 1 101 ? -19.212 9.383 75.432 1.00 49.03 101 PRO A O 1
ATOM 769 N N . THR A 1 102 ? -18.920 7.494 74.261 1.00 40.53 102 THR A N 1
ATOM 770 C CA . THR A 1 102 ? -18.608 6.665 75.433 1.00 40.53 102 THR A CA 1
ATOM 771 C C . THR A 1 102 ? -17.126 6.832 75.741 1.00 40.53 102 THR A C 1
ATOM 773 O O . THR A 1 102 ? -16.259 6.280 75.070 1.00 40.53 102 THR A O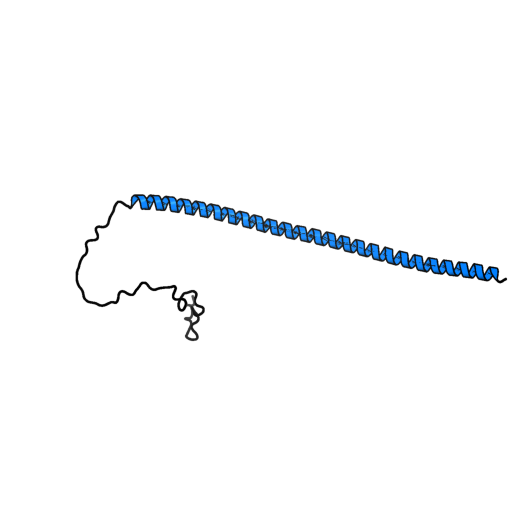 1
ATOM 776 N N . SER A 1 103 ? -16.852 7.652 76.751 1.00 48.22 103 SER A N 1
ATOM 777 C CA . SER A 1 103 ? -15.559 7.754 77.413 1.00 48.22 103 SER A CA 1
ATOM 778 C C . SER A 1 103 ? -15.462 6.636 78.450 1.00 48.22 103 SER A C 1
ATOM 780 O O . SER A 1 103 ? -15.861 6.826 79.593 1.00 48.22 103 SER A O 1
ATOM 782 N N . GLU A 1 104 ? -14.934 5.480 78.059 1.00 40.84 104 GLU A N 1
ATOM 783 C CA . GLU A 1 104 ? -14.503 4.428 78.986 1.00 40.84 104 GLU A CA 1
ATOM 784 C C . GLU A 1 104 ? -12.995 4.249 78.800 1.00 40.84 104 GLU A C 1
ATOM 786 O O . GLU A 1 104 ? -12.506 3.797 77.765 1.00 40.84 104 GLU A O 1
ATOM 791 N N . ALA A 1 105 ? -12.256 4.713 79.803 1.00 47.47 105 ALA A N 1
ATOM 792 C CA . ALA A 1 105 ? -10.813 4.633 79.886 1.00 47.47 105 ALA A CA 1
ATOM 793 C C . ALA A 1 105 ? -10.382 3.182 80.155 1.00 47.47 105 ALA A C 1
ATOM 795 O O . ALA A 1 105 ? -10.506 2.691 81.275 1.00 47.47 105 ALA A O 1
ATOM 796 N N . GLY A 1 106 ? -9.833 2.520 79.137 1.00 38.44 106 GLY A N 1
ATOM 797 C CA . GLY A 1 106 ? -9.114 1.252 79.248 1.00 38.44 106 GLY A CA 1
ATOM 798 C C . GLY A 1 106 ? -7.701 1.425 78.702 1.00 38.44 106 GLY A C 1
ATOM 799 O O . GLY A 1 106 ? -7.522 1.688 77.519 1.00 38.44 106 GLY A O 1
ATOM 800 N N . LYS A 1 107 ? -6.704 1.343 79.583 1.00 45.53 107 LYS A N 1
ATOM 801 C CA . LYS A 1 107 ? -5.278 1.397 79.251 1.00 45.53 107 LYS A CA 1
ATOM 802 C C . LYS A 1 107 ? -4.856 0.124 78.514 1.00 45.53 107 LYS A C 1
ATOM 804 O O . LYS A 1 107 ? -4.605 -0.871 79.180 1.00 45.53 107 LYS A O 1
ATOM 809 N N . GLU A 1 108 ? -4.686 0.200 77.202 1.00 44.00 108 GLU A N 1
ATOM 810 C CA . GLU A 1 108 ? -3.669 -0.555 76.463 1.00 44.00 108 GLU A CA 1
ATOM 811 C C . GLU A 1 108 ? -3.089 0.410 75.423 1.00 44.00 108 GLU A C 1
ATOM 813 O O . GLU A 1 108 ? -3.814 0.953 74.590 1.00 44.00 108 GLU A O 1
ATOM 818 N N . GLU A 1 109 ? -1.795 0.715 75.545 1.00 47.91 109 GLU A N 1
ATOM 819 C CA . GLU A 1 109 ? -1.024 1.443 74.536 1.00 47.91 109 GLU A CA 1
ATOM 820 C C . GLU A 1 109 ? -0.831 0.524 73.323 1.00 47.91 109 GLU A C 1
ATOM 822 O O . GLU A 1 109 ? 0.262 0.028 73.074 1.00 47.91 109 GLU A O 1
ATOM 827 N N . ASP A 1 110 ? -1.907 0.256 72.587 1.00 53.31 110 ASP A N 1
ATOM 828 C CA . ASP A 1 110 ? -1.786 -0.187 71.206 1.00 53.31 110 ASP A CA 1
ATOM 829 C C . ASP A 1 110 ? -1.656 1.098 70.391 1.00 53.31 110 ASP A C 1
ATOM 831 O O . ASP A 1 110 ? -2.625 1.823 70.138 1.00 53.31 110 ASP A O 1
ATOM 835 N N . GLU A 1 111 ? -0.400 1.464 70.139 1.00 58.41 111 GLU A N 1
ATOM 836 C CA . GLU A 1 111 ? -0.002 2.580 69.295 1.00 58.41 111 GLU A CA 1
ATOM 837 C C . GLU A 1 111 ? -0.898 2.577 68.053 1.00 58.41 111 GLU A C 1
ATOM 839 O O . GLU A 1 111 ? -0.855 1.647 67.248 1.00 58.41 111 GLU A O 1
ATOM 844 N N . VAL A 1 112 ? -1.774 3.581 67.926 1.00 61.59 112 VAL A N 1
ATOM 845 C CA . VAL A 1 112 ? -2.631 3.732 66.748 1.00 61.59 112 VAL A CA 1
ATOM 846 C C . VAL A 1 112 ? -1.690 3.903 65.565 1.00 61.59 112 VAL A C 1
ATOM 848 O O . VAL A 1 112 ? -1.176 4.997 65.328 1.00 61.59 112 VAL A O 1
ATOM 851 N N . ALA A 1 113 ? -1.416 2.801 64.868 1.00 66.75 113 ALA A N 1
ATOM 852 C CA . ALA A 1 113 ? -0.478 2.788 63.767 1.00 66.75 113 ALA A CA 1
ATOM 853 C C . ALA A 1 113 ? -0.956 3.819 62.746 1.00 66.75 113 ALA A C 1
ATOM 855 O O . ALA A 1 113 ? -2.091 3.751 62.259 1.00 66.75 113 ALA A O 1
ATOM 856 N N . ALA A 1 114 ? -0.100 4.802 62.460 1.00 77.12 114 ALA A N 1
ATOM 857 C CA . ALA A 1 114 ? -0.377 5.785 61.428 1.00 77.12 114 ALA A CA 1
ATOM 858 C C . ALA A 1 114 ? -0.804 5.052 60.142 1.00 77.12 114 ALA A C 1
ATOM 860 O O . ALA A 1 114 ? -0.247 3.985 59.846 1.00 77.12 114 ALA A O 1
ATOM 861 N N . PRO A 1 115 ? -1.789 5.581 59.387 1.00 78.88 115 PRO A N 1
ATOM 862 C CA . PRO A 1 115 ? -2.225 4.978 58.139 1.00 78.88 115 PRO A CA 1
ATOM 863 C C . PRO A 1 115 ? -1.015 4.622 57.290 1.00 78.88 115 PRO A C 1
ATOM 865 O O . PRO A 1 115 ? -0.161 5.465 57.019 1.00 78.88 115 PRO A O 1
ATOM 868 N N . ARG A 1 116 ? -0.919 3.342 56.942 1.00 68.31 116 ARG A N 1
ATOM 869 C CA . ARG A 1 116 ? 0.245 2.803 56.255 1.00 68.31 116 ARG A CA 1
ATOM 870 C C . ARG A 1 116 ? 0.404 3.521 54.918 1.00 68.31 116 ARG A C 1
ATOM 872 O O . ARG A 1 116 ? -0.482 3.436 54.071 1.00 68.31 116 ARG A O 1
ATOM 879 N N . ASP A 1 117 ? 1.513 4.234 54.751 1.00 72.44 117 ASP A N 1
ATOM 880 C CA . ASP A 1 117 ? 1.847 4.883 53.489 1.00 72.44 117 ASP A CA 1
ATOM 881 C C . ASP A 1 117 ? 2.298 3.811 52.487 1.00 72.44 117 ASP A C 1
ATOM 883 O O . ASP A 1 117 ? 3.343 3.179 52.643 1.00 72.44 117 ASP A O 1
ATOM 887 N N . TYR A 1 118 ? 1.463 3.547 51.482 1.00 66.81 118 TYR A N 1
ATOM 888 C CA . TYR A 1 118 ? 1.747 2.574 50.423 1.00 66.81 118 TYR A CA 1
ATOM 889 C C . TYR A 1 118 ? 2.615 3.162 49.298 1.00 66.81 118 TYR A C 1
ATOM 891 O O . TYR A 1 118 ? 2.932 2.449 48.345 1.00 66.81 118 TYR A O 1
ATOM 899 N N . ALA A 1 119 ? 2.994 4.441 49.400 1.00 63.62 119 ALA A N 1
ATOM 900 C CA . ALA A 1 119 ? 3.857 5.141 48.457 1.00 63.62 119 ALA A CA 1
ATOM 901 C C . ALA A 1 119 ? 5.309 5.274 48.949 1.00 63.62 119 ALA A C 1
ATOM 903 O O . ALA A 1 119 ? 6.107 5.943 48.289 1.00 63.62 119 ALA A O 1
ATOM 904 N N . ASP A 1 120 ? 5.682 4.619 50.058 1.00 63.03 120 ASP A N 1
ATOM 905 C CA . ASP A 1 120 ? 7.089 4.467 50.431 1.00 63.03 120 ASP A CA 1
ATOM 906 C C . ASP A 1 120 ? 7.755 3.566 49.378 1.00 63.03 120 ASP A C 1
ATOM 908 O O . ASP A 1 120 ? 7.621 2.336 49.385 1.00 63.03 120 ASP A O 1
ATOM 912 N N . GLY A 1 121 ? 8.371 4.214 48.382 1.00 59.84 121 GLY A N 1
ATOM 913 C CA . GLY A 1 121 ? 8.761 3.677 47.071 1.00 59.84 121 GLY A CA 1
ATOM 914 C C . GLY A 1 121 ? 9.730 2.495 47.084 1.00 59.84 121 GLY A C 1
ATOM 915 O O . GLY A 1 121 ? 10.161 2.046 46.027 1.00 59.84 121 GLY A O 1
ATOM 916 N N . ASN A 1 122 ? 10.054 1.971 48.262 1.00 59.38 122 ASN A N 1
ATOM 917 C CA . ASN A 1 122 ? 10.940 0.842 48.465 1.00 59.38 122 ASN A CA 1
ATOM 918 C C . ASN A 1 122 ? 10.206 -0.477 48.795 1.00 59.38 122 ASN A C 1
ATOM 920 O O . ASN A 1 122 ? 10.854 -1.518 48.858 1.00 59.38 122 ASN A O 1
ATOM 924 N N . ARG A 1 123 ? 8.883 -0.469 49.055 1.00 59.97 123 ARG A N 1
ATOM 925 C CA . ARG A 1 123 ? 8.112 -1.684 49.436 1.00 59.97 123 ARG A CA 1
ATOM 926 C C . ARG A 1 123 ? 6.676 -1.740 48.887 1.00 59.97 123 ARG A C 1
ATOM 928 O O . ARG A 1 123 ? 5.782 -2.296 49.529 1.00 59.97 123 ARG A O 1
ATOM 935 N N . GLY A 1 124 ? 6.447 -1.164 47.710 1.00 65.75 124 GLY A N 1
ATOM 936 C CA . GLY A 1 124 ? 5.158 -1.219 47.010 1.00 65.75 124 GLY A CA 1
ATOM 937 C C . GLY A 1 124 ? 5.015 -2.440 46.095 1.00 65.75 124 GLY A C 1
ATOM 938 O O . GLY A 1 124 ? 5.992 -3.081 45.733 1.00 65.75 124 GLY A O 1
ATOM 939 N N . THR A 1 125 ? 3.800 -2.721 45.621 1.00 66.38 125 THR A N 1
ATOM 940 C CA . THR A 1 125 ? 3.542 -3.739 44.575 1.00 66.38 125 THR A CA 1
ATOM 941 C C . THR A 1 125 ? 4.211 -3.425 43.228 1.00 66.38 125 THR A C 1
ATOM 943 O O . THR A 1 125 ? 4.193 -4.254 42.324 1.00 66.38 125 THR A O 1
ATOM 946 N N . LEU A 1 126 ? 4.792 -2.228 43.098 1.00 62.62 126 LEU A N 1
ATOM 947 C CA . LEU A 1 126 ? 5.552 -1.752 41.944 1.00 62.62 126 LEU A CA 1
ATOM 948 C C . LEU A 1 126 ? 7.073 -1.758 42.167 1.00 62.62 126 LEU A C 1
ATOM 950 O O . LEU A 1 126 ? 7.803 -1.380 41.256 1.00 62.62 126 LEU A O 1
ATOM 954 N N . SER A 1 127 ? 7.569 -2.134 43.354 1.00 68.69 127 SER A N 1
ATOM 955 C CA . SER A 1 127 ? 9.016 -2.259 43.558 1.00 68.69 127 SER A CA 1
ATOM 956 C C . SER A 1 127 ? 9.527 -3.501 42.833 1.00 68.69 127 SER A C 1
ATOM 958 O O . SER A 1 127 ? 8.883 -4.547 42.889 1.00 68.69 127 SER A O 1
ATOM 960 N N . GLU A 1 128 ? 10.693 -3.408 42.199 1.00 70.00 128 GLU A N 1
ATOM 961 C CA . GLU A 1 128 ? 11.279 -4.487 41.387 1.00 70.00 128 GLU A CA 1
ATOM 962 C C . GLU A 1 128 ? 11.496 -5.790 42.181 1.00 70.00 128 GLU A C 1
ATOM 964 O O . GLU A 1 128 ? 11.422 -6.880 41.622 1.00 70.00 128 GLU A O 1
ATOM 969 N N . ASP A 1 129 ? 11.656 -5.686 43.502 1.00 66.56 129 ASP A N 1
ATOM 970 C CA . ASP A 1 129 ? 11.819 -6.821 44.416 1.00 66.56 129 ASP A CA 1
ATOM 971 C C . ASP A 1 129 ? 10.492 -7.491 44.827 1.00 66.56 129 ASP A C 1
ATOM 973 O O . ASP A 1 129 ? 10.479 -8.506 45.537 1.00 66.56 129 ASP A O 1
ATOM 977 N N . PHE A 1 130 ? 9.345 -6.948 44.408 1.00 70.31 130 PHE A N 1
ATOM 978 C CA . PHE A 1 130 ? 8.040 -7.475 44.790 1.00 70.31 130 PHE A CA 1
ATOM 979 C C . PHE A 1 130 ? 7.778 -8.807 44.074 1.00 70.31 130 PHE A C 1
ATOM 981 O O . PHE A 1 130 ? 7.478 -8.860 42.885 1.00 70.31 130 PHE A O 1
ATOM 988 N N . GLY A 1 131 ? 7.898 -9.910 44.816 1.00 65.44 131 GLY A N 1
ATOM 989 C CA . GLY A 1 131 ? 7.734 -11.271 44.291 1.00 65.44 131 GLY A CA 1
ATOM 990 C C . GLY A 1 131 ? 9.045 -11.993 43.965 1.00 65.44 131 GLY A C 1
ATOM 991 O O . GLY A 1 131 ? 9.013 -13.189 43.678 1.00 65.44 131 GLY A O 1
ATOM 992 N N . LEU A 1 132 ? 10.198 -11.331 44.094 1.00 65.00 132 LEU A N 1
ATOM 993 C CA . LEU A 1 132 ? 11.515 -11.942 43.906 1.00 65.00 132 LEU A CA 1
ATOM 994 C C . LEU A 1 132 ? 12.092 -12.405 45.251 1.00 65.00 132 LEU A C 1
ATOM 996 O O . LEU A 1 132 ? 13.041 -11.842 45.787 1.00 65.00 132 LEU A O 1
ATOM 1000 N N . LYS A 1 133 ? 11.517 -13.465 45.831 1.00 64.56 133 LYS A N 1
ATOM 1001 C CA . LYS A 1 133 ? 12.189 -14.175 46.930 1.00 64.56 133 LYS A CA 1
ATOM 1002 C C . LYS A 1 133 ? 13.309 -15.035 46.346 1.00 64.56 133 LYS A C 1
ATOM 1004 O O . LYS A 1 133 ? 13.053 -16.111 45.806 1.00 64.56 133 LYS A O 1
ATOM 1009 N N . SER A 1 134 ? 14.548 -14.566 46.468 1.00 59.91 134 SER A N 1
ATOM 1010 C CA . SER A 1 134 ? 15.752 -15.357 46.201 1.00 59.91 134 SER A CA 1
ATOM 1011 C C . SER A 1 134 ? 15.864 -16.491 47.223 1.00 59.91 134 SER A C 1
ATOM 1013 O O . SER A 1 134 ? 16.443 -16.322 48.288 1.00 59.91 134 SER A O 1
ATOM 1015 N N . GLY A 1 135 ? 15.279 -17.639 46.880 1.00 59.97 135 GLY A N 1
ATOM 1016 C CA . GLY A 1 135 ? 15.524 -18.926 47.524 1.00 59.97 135 GLY A CA 1
ATOM 1017 C C . GLY A 1 135 ? 14.765 -19.180 48.826 1.00 59.97 135 GLY A C 1
ATOM 1018 O O . GLY A 1 135 ? 15.374 -19.126 49.878 1.00 59.97 135 GLY A O 1
ATOM 1019 N N . GLU A 1 136 ? 13.486 -19.568 48.744 1.00 53.12 136 GLU A N 1
ATOM 1020 C CA . GLU A 1 136 ? 12.982 -20.748 49.475 1.00 53.12 136 GLU A CA 1
ATOM 1021 C C . GLU A 1 136 ? 11.600 -21.193 48.951 1.00 53.12 136 GLU A C 1
ATOM 1023 O O . GLU A 1 136 ? 10.650 -20.417 48.911 1.00 53.12 136 GLU A O 1
ATOM 1028 N N . THR A 1 137 ? 11.542 -22.455 48.511 1.00 53.72 137 THR A N 1
ATOM 1029 C CA . THR A 1 137 ? 10.388 -23.348 48.277 1.00 53.72 137 THR A CA 1
ATOM 1030 C C . THR A 1 137 ? 9.070 -22.730 47.779 1.00 53.72 137 THR A C 1
ATOM 1032 O O . THR A 1 137 ? 8.211 -22.319 48.556 1.00 53.72 137 THR A O 1
ATOM 1035 N N . ALA A 1 138 ? 8.841 -22.800 46.462 1.00 58.09 138 ALA A N 1
ATOM 1036 C CA . ALA A 1 138 ? 7.502 -22.643 45.894 1.00 58.09 138 ALA A CA 1
ATOM 1037 C C . ALA A 1 138 ? 6.592 -23.814 46.345 1.00 58.09 138 ALA A C 1
ATOM 1039 O O . ALA A 1 138 ? 6.993 -24.973 46.192 1.00 58.09 138 ALA A O 1
ATOM 1040 N N . PRO A 1 139 ? 5.382 -23.565 46.883 1.00 63.66 139 PRO A N 1
ATOM 1041 C CA . PRO A 1 139 ? 4.449 -24.635 47.224 1.00 63.66 139 PRO A CA 1
ATOM 1042 C C . PRO A 1 139 ? 3.943 -25.318 45.944 1.00 63.66 139 PRO A C 1
ATOM 1044 O O . PRO A 1 139 ? 3.451 -24.656 45.030 1.00 63.66 139 PRO A O 1
ATOM 1047 N N . GLN A 1 140 ? 4.082 -26.646 45.859 1.00 60.47 140 GLN A N 1
ATOM 1048 C CA . GLN A 1 140 ? 3.580 -27.420 44.7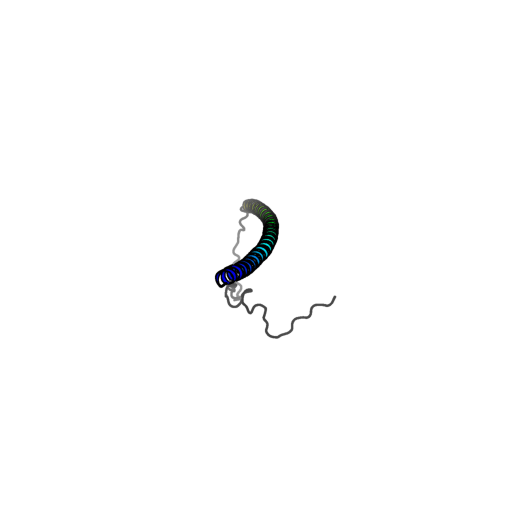19 1.00 60.47 140 GLN A CA 1
ATOM 1049 C C . GLN A 1 140 ? 2.044 -27.376 44.664 1.00 60.47 140 GLN A C 1
ATOM 1051 O O . GLN A 1 140 ? 1.397 -27.565 45.697 1.00 60.47 140 GLN A O 1
ATOM 1056 N N . PRO A 1 141 ? 1.449 -27.163 43.476 1.00 65.56 141 PRO A N 1
ATOM 1057 C CA . PRO A 1 141 ? 0.001 -27.141 43.330 1.00 65.56 141 PRO A CA 1
ATOM 1058 C C . PRO A 1 141 ? -0.601 -28.548 43.503 1.00 65.56 141 PRO A C 1
ATOM 1060 O O . PRO A 1 141 ? 0.024 -29.540 43.105 1.00 65.56 141 PRO A O 1
ATOM 1063 N N . PRO A 1 142 ? -1.818 -28.654 44.071 1.00 69.62 142 PRO A N 1
ATOM 1064 C CA . PRO A 1 142 ? -2.496 -29.930 44.259 1.00 69.62 142 PRO A CA 1
ATOM 1065 C C . PRO A 1 142 ? -2.809 -30.576 42.906 1.00 69.62 142 PRO A C 1
ATOM 1067 O O . PRO A 1 142 ? -3.372 -29.946 42.010 1.00 69.62 142 PRO A O 1
ATOM 1070 N N . ARG A 1 143 ? -2.433 -31.850 42.771 1.00 56.84 143 ARG A N 1
ATOM 1071 C CA . ARG A 1 143 ? -2.818 -32.698 41.641 1.00 56.84 143 ARG A CA 1
ATOM 1072 C C . ARG A 1 143 ? -4.262 -33.151 41.854 1.00 56.84 143 ARG A C 1
ATOM 1074 O O . ARG A 1 143 ? -4.513 -33.899 42.797 1.00 56.84 143 ARG A O 1
ATOM 1081 N N . TYR A 1 144 ? -5.166 -32.673 41.004 1.00 54.66 144 TYR A N 1
ATOM 1082 C CA . TYR A 1 144 ? -6.472 -33.292 40.775 1.00 54.66 144 TYR A CA 1
ATOM 1083 C C . TYR A 1 144 ? -6.361 -34.299 39.633 1.00 54.66 144 TYR A C 1
ATOM 1085 O O . TYR A 1 144 ? -5.630 -33.989 38.662 1.00 54.66 144 TYR A O 1
#

Organism: NCBI:txid475662

pLDDT: mean 77.95, std 16.74, range [38.44, 97.25]

Secondary structure (DSSP, 8-state):
-HHHHHHHHHHHHHHHHHHHHHHHHHHHHHHHHHHHHHHHHHHHHHHHHHHHHHHHHHHHHHHHHHHHHHHHHHHHHHHHHHHHHHHHHHHHTT------------------PPPP-TT-TTSSTTSTTTT---SS-PPPPP--